Protein AF-A0A7V1SJI2-F1 (afdb_monomer_lite)

Foldseek 3Di:
DEAQDDQAPLLPDVNPVVVVVVVVVCVVVVHDYQDHNWQAKAAVQPGDDPGVDPDHAAADDAAEEDQDRVVLNVVRVCRNVPVNHHRMRGHRHPCPVVVCVVVVNDDQDDDDDPDPVSVVVVCVVRDDFDKAADDDSVPPDSVVVLRIATDGVQEDDPPDPDDDDDHGPDPDDDDDD

Sequence (177 aa):
MIIITAGFRETGHEGLLAEKKMVEVAGKHQMRILGPNCLGLIDTVVPVNASFAAGMPRRGKIAFMSQSGALCTSVLDFALAQDVGFSRFVSLGNKARALLEAYEIPIPASRLCKTTDEAVDFAEEAGYPVVIKIVSPDILHKTDIGGSIWTSKGCTNRWGLAHPGERCFGGLRDEAG

Secondary structure (DSSP, 8-state):
-B-----SGGG-HHHHHHHHHHHHHHHHTT---B-SS--EEEETTTTEEEES-SS-PEEEEEEEEES-HHHHHHHHH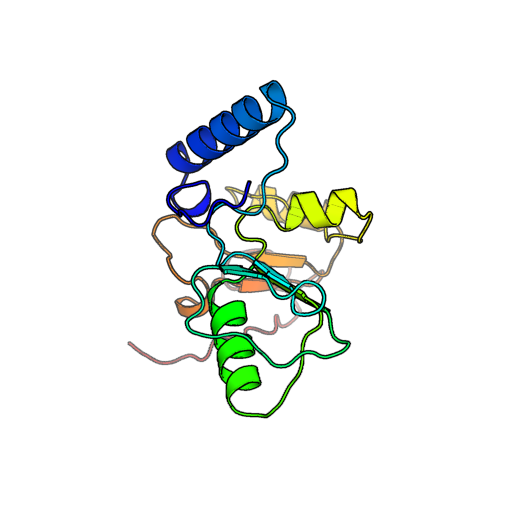HHHHTT-EEEEEEE-GGGHHHHHHHTT---------SSHHHHHHHHHHH-SSEEEE---TT-S-GGGGT-EEEE-TTEE-TT----TTEE----------

Structure (mmCIF, N/CA/C/O backbone):
data_AF-A0A7V1SJI2-F1
#
_entry.id   AF-A0A7V1SJI2-F1
#
loop_
_atom_site.group_PDB
_atom_site.id
_atom_site.type_symbol
_atom_site.label_atom_id
_atom_site.label_alt_id
_atom_site.label_comp_id
_atom_site.label_asym_id
_atom_site.label_entity_id
_atom_site.label_seq_id
_atom_site.pdbx_PDB_ins_code
_atom_site.Cartn_x
_atom_site.Cartn_y
_atom_site.Cartn_z
_atom_site.occupancy
_atom_site.B_iso_or_equiv
_atom_site.auth_seq_id
_atom_site.auth_comp_id
_atom_site.auth_asym_id
_atom_site.auth_atom_id
_atom_site.pdbx_PDB_model_num
ATOM 1 N N . MET A 1 1 ? 5.819 11.452 -6.831 1.00 86.12 1 MET A N 1
ATOM 2 C CA . MET A 1 1 ? 6.908 10.935 -5.982 1.00 86.12 1 MET A CA 1
ATOM 3 C C . MET A 1 1 ? 6.457 9.638 -5.334 1.00 86.12 1 MET A C 1
ATOM 5 O O . MET A 1 1 ? 5.357 9.608 -4.796 1.00 86.12 1 MET A O 1
ATOM 9 N N . ILE A 1 2 ? 7.262 8.581 -5.425 1.00 90.06 2 ILE A N 1
ATOM 10 C CA . ILE A 1 2 ? 7.011 7.298 -4.750 1.00 90.06 2 ILE A CA 1
ATOM 11 C C . ILE A 1 2 ? 7.914 7.256 -3.520 1.00 90.06 2 ILE A C 1
ATOM 13 O O . ILE A 1 2 ? 9.113 7.488 -3.642 1.00 90.06 2 ILE A O 1
ATOM 17 N N . ILE A 1 3 ? 7.338 7.004 -2.348 1.00 92.75 3 ILE A N 1
ATOM 18 C CA . ILE A 1 3 ? 8.056 6.961 -1.074 1.00 92.75 3 ILE A CA 1
ATOM 19 C C . ILE A 1 3 ? 7.962 5.532 -0.546 1.00 92.75 3 ILE A C 1
ATOM 21 O O . ILE A 1 3 ? 6.943 5.127 0.009 1.00 92.75 3 ILE A O 1
ATOM 25 N N . ILE A 1 4 ? 9.024 4.758 -0.767 1.00 91.88 4 ILE A N 1
ATOM 26 C CA . ILE A 1 4 ? 9.118 3.364 -0.306 1.00 91.88 4 ILE A CA 1
ATOM 27 C C . ILE A 1 4 ? 9.357 3.318 1.208 1.00 91.88 4 ILE A C 1
ATOM 29 O O . ILE A 1 4 ? 8.808 2.469 1.900 1.00 91.88 4 ILE A O 1
ATOM 33 N N . THR A 1 5 ? 10.129 4.277 1.719 1.00 92.56 5 THR A N 1
ATOM 34 C CA . THR A 1 5 ? 10.586 4.369 3.107 1.00 92.56 5 THR A CA 1
ATOM 35 C C . THR A 1 5 ? 9.449 4.237 4.127 1.00 92.56 5 THR A C 1
ATOM 37 O O . THR A 1 5 ? 8.424 4.914 4.014 1.00 92.56 5 THR A O 1
ATOM 40 N N . ALA A 1 6 ? 9.665 3.370 5.119 1.00 89.50 6 ALA A N 1
ATOM 41 C CA . ALA A 1 6 ? 8.879 3.253 6.349 1.00 89.50 6 ALA A CA 1
ATOM 42 C C . ALA A 1 6 ? 9.402 4.229 7.430 1.00 89.50 6 ALA A C 1
ATOM 44 O O . ALA A 1 6 ? 10.272 5.051 7.156 1.00 89.50 6 ALA A O 1
ATOM 45 N N . GLY A 1 7 ? 8.894 4.157 8.657 1.00 87.31 7 GLY A N 1
ATOM 46 C CA . GLY A 1 7 ? 9.209 5.083 9.748 1.00 87.31 7 GLY A CA 1
ATOM 47 C C . GLY A 1 7 ? 8.195 6.217 9.942 1.00 87.31 7 GLY A C 1
ATOM 48 O O . GLY A 1 7 ? 8.508 7.190 10.624 1.00 87.31 7 GLY A O 1
ATOM 49 N N . PHE A 1 8 ? 7.012 6.129 9.330 1.00 90.44 8 PHE A N 1
ATOM 50 C CA . PHE A 1 8 ? 5.982 7.172 9.371 1.00 90.44 8 PHE A CA 1
ATOM 51 C C . PHE A 1 8 ? 4.866 6.814 10.359 1.00 90.44 8 PHE A C 1
ATOM 53 O O . PHE A 1 8 ? 5.146 6.346 11.455 1.00 90.44 8 PHE A O 1
ATOM 60 N N . ARG A 1 9 ? 3.588 7.063 10.047 1.00 86.62 9 ARG A N 1
ATOM 61 C CA . ARG A 1 9 ? 2.472 6.864 10.991 1.00 86.62 9 ARG A CA 1
ATOM 62 C C . ARG A 1 9 ? 2.453 5.486 11.666 1.00 86.62 9 ARG A C 1
ATOM 64 O O . ARG A 1 9 ? 1.958 5.371 12.783 1.00 86.62 9 ARG A O 1
ATOM 71 N N . GLU A 1 10 ? 2.965 4.457 11.007 1.00 80.56 10 GLU A N 1
ATOM 72 C CA . GLU A 1 10 ? 3.086 3.099 11.533 1.00 80.56 10 GLU A CA 1
ATOM 73 C C . GLU A 1 10 ? 4.011 2.975 12.753 1.00 80.56 10 GLU A C 1
ATOM 75 O O . GLU A 1 10 ? 3.865 2.015 13.499 1.00 80.56 10 GLU A O 1
ATOM 80 N N . THR A 1 11 ? 4.916 3.931 12.995 1.00 85.56 11 THR A N 1
ATOM 81 C CA . THR A 1 11 ? 5.824 3.937 14.159 1.00 85.56 11 THR A CA 1
ATOM 82 C C . THR A 1 11 ? 5.316 4.775 15.333 1.00 85.56 11 THR A C 1
ATOM 84 O O . THR A 1 11 ? 5.996 4.899 16.348 1.00 85.56 11 THR A O 1
ATOM 87 N N . GLY A 1 12 ? 4.110 5.345 15.233 1.00 82.88 12 GLY A N 1
ATOM 88 C CA . GLY A 1 12 ? 3.468 6.086 16.318 1.00 82.88 12 GLY A CA 1
ATOM 89 C C . GLY A 1 12 ? 3.444 7.601 16.110 1.00 82.88 12 GLY A C 1
ATOM 90 O O . GLY A 1 12 ? 3.350 8.102 14.987 1.00 82.88 12 GLY A O 1
ATOM 91 N N . HIS A 1 13 ? 3.439 8.354 17.215 1.00 81.44 13 HIS A N 1
ATOM 92 C CA . HIS A 1 13 ? 3.127 9.787 17.190 1.00 81.44 13 HIS A CA 1
ATOM 93 C C . HIS A 1 13 ? 4.153 10.615 16.404 1.00 81.44 13 HIS A C 1
ATOM 95 O O . HIS A 1 13 ? 3.764 11.416 15.553 1.00 81.44 13 HIS A O 1
ATOM 101 N N . GLU A 1 14 ? 5.449 10.404 16.638 1.00 87.50 14 GLU A N 1
ATOM 102 C CA . GLU A 1 14 ? 6.510 11.128 15.926 1.00 87.50 14 GLU A CA 1
ATOM 103 C C . GLU A 1 14 ? 6.486 10.840 14.422 1.00 87.50 14 GLU A C 1
ATOM 105 O O . GLU A 1 14 ? 6.541 11.764 13.606 1.00 87.50 14 GLU A O 1
ATOM 110 N N . GLY A 1 15 ? 6.300 9.573 14.045 1.00 88.00 15 GLY A N 1
ATOM 111 C CA . GLY A 1 15 ? 6.176 9.166 12.650 1.00 88.00 15 GLY A CA 1
ATOM 112 C C . GLY A 1 15 ? 4.944 9.762 11.957 1.00 88.00 15 GLY A C 1
ATOM 113 O O . GLY A 1 15 ? 5.016 10.166 10.794 1.00 88.00 15 GLY A O 1
ATOM 114 N N . LEU A 1 16 ? 3.827 9.933 12.674 1.00 85.69 16 LEU A N 1
ATOM 115 C CA . LEU A 1 16 ? 2.657 10.659 12.167 1.00 85.69 16 LEU A CA 1
ATOM 116 C C . LEU A 1 16 ? 2.961 12.146 11.912 1.00 85.69 16 LEU A C 1
ATOM 118 O O . LEU A 1 16 ? 2.491 12.704 10.917 1.00 85.69 16 LEU A O 1
ATOM 122 N N . LEU A 1 17 ? 3.723 12.805 12.789 1.00 87.44 17 LEU A N 1
ATOM 123 C CA . LEU A 1 17 ? 4.134 14.201 12.592 1.00 87.44 17 LEU A CA 1
ATOM 124 C C . LEU A 1 17 ? 5.073 14.339 11.386 1.00 87.44 17 LEU A C 1
ATOM 126 O O . LEU A 1 17 ? 4.884 15.237 10.560 1.00 87.44 17 LEU A O 1
ATOM 130 N N . ALA A 1 18 ? 6.029 13.419 11.244 1.00 89.06 18 ALA A N 1
ATOM 131 C CA . ALA A 1 18 ? 6.910 13.346 10.082 1.00 89.06 18 ALA A CA 1
ATOM 132 C C . ALA A 1 18 ? 6.112 13.141 8.783 1.00 89.06 18 ALA A C 1
ATOM 134 O O . ALA A 1 18 ? 6.359 13.829 7.789 1.00 89.06 18 ALA A O 1
ATOM 135 N N . GLU A 1 19 ? 5.098 12.268 8.806 1.00 90.19 19 GLU A N 1
ATOM 136 C CA . GLU A 1 19 ? 4.206 12.036 7.667 1.00 90.19 19 GLU A CA 1
ATOM 137 C C . GLU A 1 19 ? 3.465 13.319 7.284 1.00 90.19 19 GLU A C 1
ATOM 139 O O . GLU A 1 19 ? 3.484 13.712 6.119 1.00 90.19 19 GLU A O 1
ATOM 144 N N . LYS A 1 20 ? 2.870 14.023 8.257 1.00 90.06 20 LYS A N 1
ATOM 145 C CA . LYS A 1 20 ? 2.174 15.299 8.019 1.00 90.06 20 LYS A CA 1
ATOM 146 C C . LYS A 1 20 ? 3.092 16.338 7.377 1.00 90.06 20 LYS A C 1
ATOM 148 O O . LYS A 1 20 ? 2.718 16.923 6.361 1.00 90.06 20 LYS A O 1
ATOM 153 N N . LYS A 1 21 ? 4.303 16.517 7.913 1.00 92.56 21 LYS A N 1
ATOM 154 C CA . LYS A 1 21 ? 5.302 17.453 7.372 1.00 92.56 21 LYS A CA 1
ATOM 155 C C . LYS A 1 21 ? 5.696 17.095 5.938 1.00 92.56 21 LYS A C 1
ATOM 157 O O . LYS A 1 21 ? 5.786 17.970 5.082 1.00 92.56 21 LYS A O 1
ATOM 162 N N . MET A 1 22 ? 5.892 15.812 5.649 1.00 92.25 22 MET A N 1
ATOM 163 C CA . MET A 1 22 ? 6.191 15.330 4.300 1.00 92.25 22 MET A CA 1
ATOM 164 C C . MET A 1 22 ? 5.052 15.632 3.316 1.00 92.25 22 MET A C 1
ATOM 166 O O . MET A 1 22 ? 5.312 16.081 2.199 1.00 92.25 22 MET A O 1
ATOM 170 N N . VAL A 1 23 ? 3.792 15.417 3.715 1.00 88.88 23 VAL A N 1
ATOM 171 C CA . VAL A 1 23 ? 2.635 15.766 2.874 1.00 88.88 23 VAL A CA 1
ATOM 172 C C . VAL A 1 23 ? 2.557 17.270 2.632 1.00 88.88 23 VAL A C 1
ATOM 174 O O . VAL A 1 23 ? 2.320 17.682 1.500 1.00 88.88 23 VAL A O 1
ATOM 177 N N . GLU A 1 24 ? 2.788 18.080 3.663 1.00 90.31 24 GLU A N 1
ATOM 178 C CA . GLU A 1 24 ? 2.795 19.540 3.557 1.00 90.31 24 GLU A CA 1
ATOM 179 C C . GLU A 1 24 ? 3.862 20.032 2.568 1.00 90.31 24 GLU A C 1
ATOM 181 O O . GLU A 1 24 ? 3.560 20.818 1.670 1.00 90.31 24 GLU A O 1
ATOM 186 N N . VAL A 1 25 ? 5.098 19.535 2.685 1.00 92.12 25 VAL A N 1
ATOM 187 C CA . VAL A 1 25 ? 6.201 19.886 1.776 1.00 92.12 25 VAL A CA 1
ATOM 188 C C . VAL A 1 25 ? 5.875 19.479 0.340 1.00 92.12 25 VAL A C 1
ATOM 190 O O . VAL A 1 25 ? 6.027 20.287 -0.573 1.00 92.12 25 VAL A O 1
ATOM 193 N N . ALA A 1 26 ? 5.368 18.264 0.123 1.00 89.31 26 ALA A N 1
ATOM 194 C CA . ALA A 1 26 ? 4.962 17.843 -1.215 1.00 89.31 26 ALA A CA 1
ATOM 195 C C . ALA A 1 26 ? 3.840 18.724 -1.784 1.00 89.31 26 ALA A C 1
ATOM 197 O O . ALA A 1 26 ? 3.892 19.081 -2.959 1.00 89.31 26 ALA A O 1
ATOM 198 N N . GLY A 1 27 ? 2.880 19.139 -0.951 1.00 85.69 27 GLY A N 1
ATOM 199 C CA . GLY A 1 27 ? 1.822 20.078 -1.325 1.00 85.69 27 GLY A CA 1
ATOM 200 C C . GLY A 1 27 ? 2.361 21.439 -1.773 1.00 85.69 27 GLY A C 1
ATOM 201 O O . GLY A 1 27 ? 1.966 21.923 -2.833 1.00 85.69 27 GLY A O 1
ATOM 202 N N . LYS A 1 28 ? 3.323 22.016 -1.035 1.00 92.25 28 LYS A N 1
ATOM 203 C CA . LYS A 1 28 ? 3.994 23.284 -1.398 1.00 92.25 28 LYS A CA 1
ATOM 204 C C . LYS A 1 28 ? 4.675 23.228 -2.768 1.00 92.25 28 LYS A C 1
ATOM 206 O O . LYS A 1 28 ? 4.731 24.237 -3.461 1.00 92.25 28 LYS A O 1
ATOM 211 N N . HIS A 1 29 ? 5.151 22.051 -3.167 1.00 92.88 29 HIS A N 1
ATOM 212 C CA . HIS A 1 29 ? 5.802 21.821 -4.459 1.00 92.88 29 HIS A CA 1
ATOM 213 C C . HIS A 1 29 ? 4.889 21.172 -5.509 1.00 92.88 29 HIS A C 1
ATOM 215 O O . HIS A 1 29 ? 5.382 20.696 -6.529 1.00 92.88 29 HIS A O 1
ATOM 221 N N . GLN A 1 30 ? 3.572 21.116 -5.272 1.00 88.25 30 GLN A N 1
ATOM 222 C CA . GLN A 1 30 ? 2.590 20.504 -6.181 1.00 88.25 30 GLN A CA 1
ATOM 223 C C . GLN A 1 30 ? 2.923 19.045 -6.562 1.00 88.25 30 GLN A C 1
ATOM 225 O O . GLN A 1 30 ? 2.549 18.547 -7.626 1.00 88.25 30 GLN A O 1
ATOM 230 N N . MET A 1 31 ? 3.615 18.326 -5.677 1.00 84.88 31 MET A N 1
ATOM 231 C CA . MET A 1 31 ? 3.991 16.933 -5.870 1.00 84.88 31 MET A CA 1
ATOM 232 C C . MET A 1 31 ? 2.916 15.998 -5.316 1.00 84.88 31 MET A C 1
ATOM 234 O O . MET A 1 31 ? 2.498 16.098 -4.163 1.00 84.88 31 MET A O 1
ATOM 238 N N . ARG A 1 32 ? 2.517 15.007 -6.117 1.00 8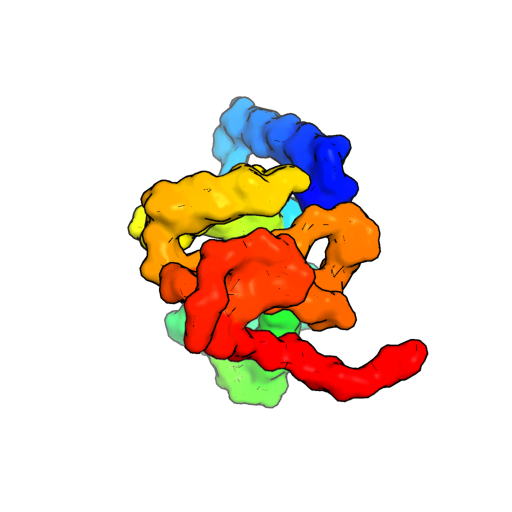3.31 32 ARG A N 1
ATOM 239 C CA . ARG A 1 32 ? 1.681 13.889 -5.650 1.00 83.31 32 ARG A CA 1
ATOM 240 C C . ARG A 1 32 ? 2.554 12.794 -5.041 1.00 83.31 32 ARG A C 1
ATOM 242 O O . ARG A 1 32 ? 3.632 12.505 -5.567 1.00 83.31 32 ARG A O 1
ATOM 249 N N . ILE A 1 33 ? 2.080 12.167 -3.967 1.00 85.94 33 ILE A N 1
ATOM 250 C CA . ILE A 1 33 ? 2.790 11.098 -3.249 1.00 85.94 33 ILE A CA 1
ATOM 251 C C . ILE A 1 33 ? 2.056 9.764 -3.432 1.00 85.94 33 ILE A C 1
ATOM 253 O O . ILE A 1 33 ? 0.853 9.700 -3.191 1.00 85.94 33 ILE A O 1
ATOM 257 N N . LEU A 1 34 ? 2.803 8.714 -3.777 1.00 87.44 34 LEU A N 1
ATOM 258 C CA . LEU A 1 34 ? 2.449 7.309 -3.549 1.00 87.44 34 LEU A CA 1
ATOM 259 C C . LEU A 1 34 ? 3.288 6.788 -2.368 1.00 87.44 34 LEU A C 1
ATOM 261 O O . LEU A 1 34 ? 4.490 7.048 -2.335 1.00 87.44 34 LEU A O 1
ATOM 265 N N . GLY A 1 35 ? 2.675 6.092 -1.407 1.00 89.31 35 GLY A N 1
ATOM 266 C CA . GLY A 1 35 ? 3.291 5.778 -0.109 1.00 89.31 35 GLY A CA 1
ATOM 267 C C . GLY A 1 35 ? 2.960 6.822 0.973 1.00 89.31 35 GLY A C 1
ATOM 268 O O . GLY A 1 35 ? 2.029 7.609 0.783 1.00 89.31 35 GLY A O 1
ATOM 269 N N . PRO A 1 36 ? 3.683 6.880 2.107 1.00 92.69 36 PRO A N 1
ATOM 270 C CA . PRO A 1 36 ? 4.925 6.167 2.424 1.00 92.69 36 PRO A CA 1
ATOM 271 C C . PRO A 1 36 ? 4.703 4.687 2.760 1.00 92.69 36 PRO A C 1
ATOM 273 O O . PRO A 1 36 ? 3.558 4.226 2.746 1.00 92.69 36 PRO A O 1
ATOM 276 N N . ASN A 1 37 ? 5.785 3.976 3.092 1.00 92.94 37 ASN A N 1
ATOM 277 C CA . ASN A 1 37 ? 5.767 2.572 3.504 1.00 92.94 37 ASN A CA 1
ATOM 278 C C . ASN A 1 37 ? 5.050 1.683 2.474 1.00 92.94 37 ASN A C 1
ATOM 280 O O . ASN A 1 37 ? 4.018 1.066 2.745 1.00 92.94 37 ASN A O 1
ATOM 284 N N . CYS A 1 38 ? 5.547 1.704 1.239 1.00 92.38 38 CYS A N 1
ATOM 285 C CA . CYS A 1 38 ? 4.954 0.973 0.125 1.00 92.38 38 CYS A CA 1
ATOM 286 C C . CYS A 1 38 ? 6.016 0.196 -0.650 1.00 92.38 38 CYS A C 1
ATOM 288 O O . CYS A 1 38 ? 7.192 0.540 -0.622 1.00 92.38 38 CYS A O 1
ATOM 290 N N . LEU A 1 39 ? 5.592 -0.825 -1.397 1.00 93.69 39 LEU A N 1
ATOM 291 C CA . LEU A 1 39 ? 6.482 -1.533 -2.321 1.00 93.69 39 LEU A CA 1
ATOM 292 C C . LEU A 1 39 ? 6.841 -0.667 -3.541 1.00 93.69 39 LEU A C 1
ATOM 294 O O . LEU A 1 39 ? 7.918 -0.824 -4.105 1.00 93.69 39 LEU A O 1
ATOM 298 N N . GLY A 1 40 ? 5.943 0.237 -3.948 1.00 92.06 40 GLY A N 1
ATOM 299 C CA . GLY A 1 40 ? 6.052 1.062 -5.151 1.00 92.06 40 GLY A CA 1
ATOM 300 C C . GLY A 1 40 ? 5.032 0.694 -6.230 1.00 92.06 40 GLY A C 1
ATOM 301 O O . GLY A 1 40 ? 3.932 0.221 -5.927 1.00 92.06 40 GLY A O 1
ATOM 302 N N . LEU A 1 41 ? 5.382 0.952 -7.491 1.00 93.31 41 LEU A N 1
ATOM 303 C CA . LEU A 1 41 ? 4.494 0.790 -8.645 1.00 93.31 41 LEU A CA 1
ATOM 304 C C . LEU A 1 41 ? 5.183 0.039 -9.787 1.00 93.31 41 LEU A C 1
ATOM 306 O O . LEU A 1 41 ? 6.329 0.322 -10.124 1.00 93.31 41 LEU A O 1
ATOM 310 N N . ILE A 1 42 ? 4.443 -0.865 -10.421 1.00 95.06 42 ILE A N 1
ATOM 311 C CA . ILE A 1 42 ? 4.809 -1.505 -11.683 1.00 95.06 42 ILE A CA 1
ATOM 312 C C . ILE A 1 42 ? 3.718 -1.203 -12.711 1.00 95.06 42 ILE A C 1
ATOM 314 O O . ILE A 1 42 ? 2.533 -1.414 -12.451 1.00 95.06 42 ILE A O 1
ATOM 318 N N . ASP A 1 43 ? 4.107 -0.725 -13.885 1.00 94.19 43 ASP A N 1
ATOM 319 C CA . ASP A 1 43 ? 3.242 -0.573 -15.054 1.00 94.19 43 ASP A CA 1
ATOM 320 C C . ASP A 1 43 ? 3.806 -1.464 -16.165 1.00 94.19 43 ASP A C 1
ATOM 322 O O . ASP A 1 43 ? 4.984 -1.382 -16.499 1.00 94.19 43 ASP A O 1
ATOM 326 N N . THR A 1 44 ? 2.996 -2.376 -16.698 1.00 95.00 44 THR A N 1
ATOM 327 C CA . THR A 1 44 ? 3.419 -3.286 -17.777 1.00 95.00 44 THR A CA 1
ATOM 328 C C . THR A 1 44 ? 2.958 -2.809 -19.153 1.00 95.00 44 THR A C 1
ATOM 330 O O . THR A 1 44 ? 3.374 -3.364 -20.171 1.00 95.00 44 THR A O 1
ATOM 333 N N . VAL A 1 45 ? 2.091 -1.791 -19.202 1.00 91.69 45 VAL A N 1
ATOM 334 C CA . VAL A 1 45 ? 1.661 -1.127 -20.437 1.00 91.69 45 VAL A CA 1
ATOM 335 C C . VAL A 1 45 ? 2.737 -0.147 -20.885 1.00 91.69 45 VAL A C 1
ATOM 337 O O . VAL A 1 45 ? 3.137 -0.170 -22.046 1.00 91.69 45 VAL A O 1
ATOM 340 N N . VAL A 1 46 ? 3.214 0.677 -19.952 1.00 90.19 46 VAL A N 1
ATOM 341 C CA . VAL A 1 46 ? 4.428 1.484 -20.086 1.00 90.19 46 VAL A CA 1
ATOM 342 C C . VAL A 1 46 ? 5.468 0.799 -19.209 1.00 90.19 46 VAL A C 1
ATOM 344 O O . VAL A 1 46 ? 5.419 1.017 -18.005 1.00 90.19 46 VAL A O 1
ATOM 347 N N . PRO A 1 47 ? 6.332 -0.072 -19.766 1.00 90.62 47 PRO A N 1
ATOM 348 C CA . PRO A 1 47 ? 7.054 -1.096 -19.018 1.00 90.62 47 PRO A CA 1
ATOM 349 C C . PRO A 1 47 ? 8.068 -0.497 -18.033 1.00 90.62 47 PRO A C 1
A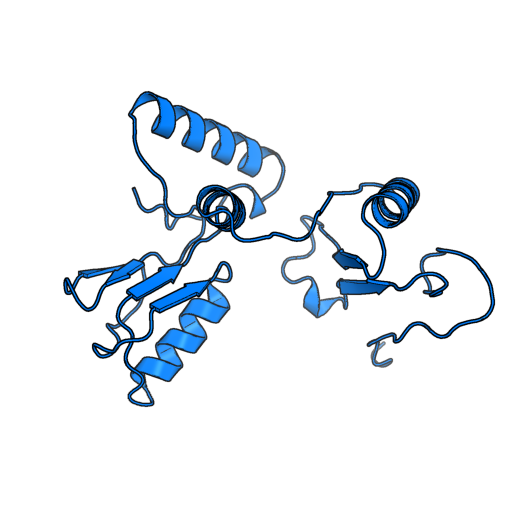TOM 351 O O . PRO A 1 47 ? 9.256 -0.373 -18.320 1.00 90.62 47 PRO A O 1
ATOM 354 N N . VAL A 1 48 ? 7.575 -0.115 -16.860 1.00 94.62 48 VAL A N 1
ATOM 355 C CA . VAL A 1 48 ? 8.299 0.571 -15.797 1.00 94.62 48 VAL A CA 1
ATOM 356 C C . VAL A 1 48 ? 8.075 -0.200 -14.513 1.00 94.62 48 VAL A C 1
ATOM 358 O O . VAL A 1 48 ? 6.943 -0.404 -14.077 1.00 94.62 48 VAL A O 1
ATOM 361 N N . ASN A 1 49 ? 9.175 -0.579 -13.874 1.00 94.31 49 ASN A N 1
ATOM 362 C CA . ASN A 1 49 ? 9.178 -1.097 -12.518 1.00 94.31 49 ASN A CA 1
ATOM 363 C C . ASN A 1 49 ? 9.831 -0.053 -11.602 1.00 94.31 49 ASN A C 1
ATOM 365 O O . ASN A 1 49 ? 11.051 0.052 -11.533 1.00 94.31 49 ASN A O 1
ATOM 369 N N . ALA A 1 50 ? 9.001 0.747 -10.935 1.00 93.25 50 ALA A N 1
ATOM 370 C CA . ALA A 1 50 ? 9.402 1.732 -9.936 1.00 93.25 50 ALA A CA 1
ATOM 371 C C . ALA A 1 50 ? 9.015 1.224 -8.538 1.00 93.25 50 ALA A C 1
ATOM 373 O O . ALA A 1 50 ? 8.264 1.865 -7.793 1.00 93.25 50 ALA A O 1
ATOM 374 N N . SER A 1 51 ? 9.471 0.014 -8.223 1.00 92.06 51 SER A N 1
ATOM 375 C CA . SER A 1 51 ? 9.183 -0.689 -6.978 1.00 92.06 51 SER A CA 1
ATOM 376 C C . SER A 1 51 ? 10.426 -1.407 -6.451 1.00 92.06 51 SER A C 1
ATOM 378 O O . SER A 1 51 ? 11.441 -1.486 -7.138 1.00 92.06 51 SER A O 1
ATOM 380 N N . PHE A 1 52 ? 10.339 -1.947 -5.237 1.00 89.19 52 PHE A N 1
ATOM 381 C CA . PHE A 1 52 ? 11.380 -2.802 -4.657 1.00 89.19 52 PHE A CA 1
ATOM 382 C C . PHE A 1 52 ? 11.234 -4.287 -5.047 1.00 89.19 52 PHE A C 1
ATOM 384 O O . PHE A 1 52 ? 11.861 -5.158 -4.450 1.00 89.19 52 PHE A O 1
ATOM 391 N N . ALA A 1 53 ? 10.374 -4.608 -6.017 1.00 88.00 53 ALA A N 1
ATOM 392 C CA . ALA A 1 53 ? 10.178 -5.977 -6.469 1.00 88.00 53 ALA A CA 1
ATOM 393 C C . ALA A 1 53 ? 11.374 -6.508 -7.269 1.00 88.00 53 ALA A C 1
ATOM 395 O O . ALA A 1 53 ? 11.930 -5.809 -8.115 1.00 88.00 53 ALA A O 1
ATOM 396 N N . ALA A 1 54 ? 11.688 -7.791 -7.080 1.00 82.62 54 ALA A N 1
ATOM 397 C CA . ALA A 1 54 ? 12.783 -8.471 -7.773 1.00 82.62 54 ALA A CA 1
ATOM 398 C C . ALA A 1 54 ? 12.521 -8.725 -9.271 1.00 82.62 54 ALA A C 1
ATOM 400 O O . ALA A 1 54 ? 13.443 -9.055 -10.013 1.00 82.62 54 ALA A O 1
ATOM 401 N N . GLY A 1 55 ? 11.273 -8.593 -9.726 1.00 88.56 55 GLY A N 1
ATOM 402 C CA . GLY A 1 55 ? 10.881 -8.935 -11.087 1.00 88.56 55 GLY A CA 1
ATOM 403 C C . GLY A 1 55 ? 9.698 -8.128 -11.596 1.00 88.56 55 GLY A C 1
ATOM 404 O O . GLY A 1 55 ? 9.080 -7.344 -10.874 1.00 88.56 55 GLY A O 1
ATOM 405 N N . MET A 1 56 ? 9.395 -8.335 -12.874 1.00 93.12 56 MET A N 1
ATOM 406 C CA . MET A 1 56 ? 8.283 -7.703 -13.569 1.00 93.12 56 MET A CA 1
ATOM 407 C C . MET A 1 56 ? 7.262 -8.777 -13.965 1.00 93.12 56 MET A C 1
ATOM 409 O O . MET A 1 56 ? 7.642 -9.730 -14.648 1.00 93.12 56 MET A O 1
ATOM 413 N N . PRO A 1 57 ? 5.986 -8.660 -13.553 1.00 92.75 57 PRO A N 1
ATOM 414 C CA . PRO A 1 57 ? 4.967 -9.620 -13.940 1.00 92.75 57 PRO A CA 1
ATOM 415 C C . PRO A 1 57 ? 4.678 -9.492 -15.435 1.00 92.75 57 PRO A C 1
ATOM 417 O O . PRO A 1 57 ? 4.966 -8.466 -16.064 1.00 92.75 57 PRO A O 1
ATOM 420 N N . ARG A 1 58 ? 4.061 -10.522 -16.017 1.00 94.00 58 ARG A N 1
ATOM 421 C CA . ARG A 1 58 ? 3.651 -10.457 -17.420 1.00 94.00 58 ARG A CA 1
ATOM 422 C C . ARG A 1 58 ? 2.656 -9.329 -17.646 1.00 94.00 58 ARG A C 1
ATOM 424 O O . ARG A 1 58 ? 1.848 -8.993 -16.779 1.00 94.00 58 ARG A O 1
ATOM 431 N N . ARG A 1 59 ? 2.674 -8.776 -18.857 1.00 95.62 59 ARG A N 1
ATOM 432 C CA . ARG A 1 59 ? 1.642 -7.837 -19.282 1.00 95.62 59 ARG A CA 1
ATOM 433 C C . ARG A 1 59 ? 0.302 -8.561 -19.358 1.00 95.62 59 ARG A C 1
ATOM 435 O O . ARG A 1 59 ? 0.159 -9.544 -20.077 1.00 95.62 59 ARG A O 1
ATOM 442 N N . GLY A 1 60 ? -0.685 -8.031 -18.653 1.00 93.56 60 GLY A N 1
ATOM 443 C CA . GLY A 1 60 ? -2.063 -8.501 -18.699 1.00 93.56 60 GLY A CA 1
ATOM 444 C C . GLY A 1 60 ? -3.053 -7.348 -18.729 1.00 93.56 60 GLY A C 1
ATOM 445 O O . GLY A 1 60 ? -2.698 -6.202 -19.004 1.00 93.56 60 GLY A O 1
ATOM 446 N N . LYS A 1 61 ? -4.320 -7.661 -18.458 1.00 93.00 61 LYS A N 1
ATOM 447 C CA . LYS A 1 61 ? -5.419 -6.680 -18.429 1.00 93.00 61 LYS A CA 1
ATOM 448 C C . LYS A 1 61 ? -5.850 -6.306 -17.006 1.00 93.00 61 LYS A C 1
ATOM 450 O O . LYS A 1 61 ? -6.622 -5.369 -16.841 1.00 93.00 61 LYS A O 1
ATOM 455 N N . ILE A 1 62 ? -5.341 -7.006 -15.992 1.00 92.88 62 ILE A N 1
ATOM 456 C CA . ILE A 1 62 ? -5.753 -6.851 -14.592 1.00 92.88 62 ILE A CA 1
ATOM 457 C C . ILE A 1 62 ? -4.933 -5.741 -13.933 1.00 92.88 62 ILE A C 1
ATOM 459 O O . ILE A 1 62 ? -3.709 -5.807 -13.938 1.00 92.88 62 ILE A O 1
ATOM 463 N N . ALA A 1 63 ? -5.580 -4.738 -13.343 1.00 92.50 63 ALA A N 1
ATOM 464 C CA . ALA A 1 63 ? -4.902 -3.789 -12.462 1.00 92.50 63 ALA A CA 1
ATOM 465 C C . ALA A 1 63 ? -5.051 -4.253 -11.009 1.00 92.50 63 ALA A C 1
ATOM 467 O O . ALA A 1 63 ? -6.158 -4.561 -10.570 1.00 92.50 63 ALA A O 1
ATOM 468 N N . PHE A 1 64 ? -3.948 -4.297 -10.269 1.00 92.62 64 PHE A N 1
ATOM 469 C CA . PHE A 1 64 ? -3.924 -4.666 -8.859 1.00 92.62 64 PHE A CA 1
ATOM 470 C C . PHE A 1 64 ? -3.447 -3.492 -8.010 1.00 92.62 64 PHE A C 1
ATOM 472 O O . PHE A 1 64 ? -2.471 -2.820 -8.347 1.00 92.62 64 PHE A O 1
ATOM 479 N N . MET A 1 65 ? -4.120 -3.265 -6.884 1.00 90.94 65 MET A N 1
ATOM 480 C CA . MET A 1 65 ? -3.713 -2.283 -5.887 1.00 90.94 65 MET A CA 1
ATOM 481 C C . MET A 1 65 ? -3.957 -2.809 -4.478 1.00 90.94 65 MET A C 1
ATOM 483 O O . MET A 1 65 ? -4.990 -3.419 -4.210 1.00 90.94 65 MET A O 1
ATOM 487 N N . SER A 1 66 ? -3.014 -2.573 -3.568 1.00 89.31 66 SER A N 1
ATOM 488 C CA . SER A 1 66 ? -3.138 -3.020 -2.178 1.00 89.31 66 SER A CA 1
ATOM 489 C C . SER A 1 66 ? -2.384 -2.107 -1.216 1.00 89.31 66 SER A C 1
ATOM 491 O O . SER A 1 66 ? -1.308 -1.592 -1.519 1.00 89.31 66 SER A O 1
ATOM 493 N N . GLN A 1 67 ? -2.956 -1.917 -0.025 1.00 89.31 67 GLN A N 1
ATOM 494 C CA . GLN A 1 67 ? -2.297 -1.235 1.091 1.00 89.31 67 GLN A CA 1
ATOM 495 C C . GLN A 1 67 ? -1.211 -2.110 1.732 1.00 89.31 67 GLN A C 1
ATOM 497 O O . GLN A 1 67 ? -0.182 -1.605 2.167 1.00 89.31 67 GLN A O 1
ATOM 502 N N . SER A 1 68 ? -1.444 -3.422 1.809 1.00 88.69 68 SER A N 1
ATOM 503 C CA . SER A 1 68 ? -0.544 -4.351 2.488 1.00 88.69 68 SER A CA 1
ATOM 504 C C . SER A 1 68 ? 0.653 -4.673 1.600 1.00 88.69 68 SER A C 1
ATOM 506 O O . SER A 1 68 ? 0.489 -5.275 0.536 1.00 88.69 68 SER A O 1
ATOM 508 N N . GLY A 1 69 ? 1.853 -4.298 2.052 1.00 87.50 69 GLY A N 1
ATOM 509 C CA . GLY A 1 69 ? 3.111 -4.634 1.383 1.00 87.50 69 GLY A CA 1
ATOM 510 C C . GLY A 1 69 ? 3.332 -6.144 1.277 1.00 87.50 69 GLY A C 1
ATOM 511 O O . GLY A 1 69 ? 3.624 -6.628 0.191 1.00 87.50 69 GLY A O 1
ATOM 512 N N . ALA A 1 70 ? 3.079 -6.897 2.352 1.00 87.25 70 ALA A N 1
ATOM 513 C CA . ALA A 1 70 ? 3.216 -8.357 2.355 1.00 87.25 70 ALA A CA 1
ATOM 514 C C . ALA A 1 70 ? 2.250 -9.044 1.373 1.00 87.25 70 ALA A C 1
ATOM 516 O O . ALA A 1 70 ? 2.625 -9.971 0.665 1.00 87.25 70 ALA A O 1
ATOM 517 N N . LEU A 1 71 ? 1.007 -8.555 1.264 1.00 89.75 71 LEU A N 1
ATOM 518 C CA . LEU A 1 71 ? 0.077 -9.075 0.257 1.00 89.75 71 LEU A CA 1
ATOM 519 C C . LEU A 1 71 ? 0.547 -8.728 -1.161 1.00 89.75 71 LEU A C 1
ATOM 521 O O . LEU A 1 71 ? 0.425 -9.551 -2.061 1.00 89.75 71 LEU A O 1
ATOM 525 N N . CYS A 1 72 ? 1.091 -7.522 -1.361 1.00 91.94 72 CYS A N 1
ATOM 526 C CA . CYS A 1 72 ? 1.676 -7.136 -2.643 1.00 91.94 72 CYS A CA 1
ATOM 527 C C . CYS A 1 72 ? 2.801 -8.096 -3.045 1.00 91.94 72 CYS A C 1
ATOM 529 O O . CYS A 1 72 ? 2.788 -8.596 -4.164 1.00 91.94 72 CYS A O 1
ATOM 531 N N . THR A 1 73 ? 3.743 -8.385 -2.147 1.00 91.12 73 THR A N 1
ATOM 532 C CA . THR A 1 73 ? 4.850 -9.301 -2.447 1.00 91.12 73 THR A CA 1
ATOM 533 C C . THR A 1 73 ? 4.338 -10.705 -2.747 1.00 91.12 73 THR A C 1
ATOM 535 O O . THR A 1 73 ? 4.661 -11.236 -3.799 1.00 91.12 73 THR A O 1
ATOM 538 N N . SER A 1 74 ? 3.437 -11.262 -1.929 1.00 92.50 74 SER A N 1
ATOM 539 C CA . SER A 1 74 ? 2.907 -12.614 -2.162 1.00 92.50 74 SER A CA 1
ATOM 540 C C . SER A 1 74 ? 2.129 -12.749 -3.474 1.00 92.50 74 SER A C 1
ATOM 542 O O . SER A 1 74 ? 2.285 -13.739 -4.183 1.00 92.50 74 SER A O 1
ATOM 544 N N . VAL A 1 75 ? 1.290 -11.764 -3.821 1.00 93.88 75 VAL A N 1
ATOM 545 C CA . VAL A 1 75 ? 0.552 -11.776 -5.097 1.00 93.88 75 VAL A CA 1
ATOM 546 C C . VAL A 1 75 ? 1.511 -11.633 -6.274 1.00 93.88 75 VAL A C 1
ATOM 548 O O . VAL A 1 75 ? 1.308 -12.266 -7.310 1.00 93.88 75 VAL A O 1
ATOM 551 N N . LEU A 1 76 ? 2.553 -10.817 -6.127 1.00 92.38 76 LEU A N 1
ATOM 552 C CA . LEU A 1 76 ? 3.544 -10.629 -7.173 1.00 92.38 76 LEU A CA 1
ATOM 553 C C . LEU A 1 76 ? 4.390 -11.889 -7.386 1.00 92.38 76 LEU A C 1
ATOM 555 O O . LEU A 1 76 ? 4.538 -12.314 -8.528 1.00 92.38 76 LEU A O 1
ATOM 559 N N . ASP A 1 77 ? 4.864 -12.523 -6.314 1.00 91.94 77 ASP A N 1
ATOM 560 C CA . ASP A 1 77 ? 5.604 -13.788 -6.367 1.00 91.94 77 ASP A CA 1
ATOM 561 C C . ASP A 1 77 ? 4.761 -14.886 -7.025 1.00 91.94 77 ASP A C 1
ATOM 563 O O . ASP A 1 77 ? 5.222 -15.585 -7.929 1.00 91.94 77 ASP A O 1
ATOM 567 N N . PHE A 1 78 ? 3.484 -14.985 -6.640 1.00 92.25 78 PHE A N 1
ATOM 568 C CA . PHE A 1 78 ? 2.534 -15.894 -7.275 1.00 92.25 78 PHE A CA 1
ATOM 569 C C . PHE A 1 78 ? 2.379 -15.605 -8.773 1.00 92.25 78 PHE A C 1
ATOM 571 O O . PHE A 1 78 ? 2.400 -16.527 -9.586 1.00 92.25 78 PHE A O 1
ATOM 578 N N . ALA A 1 79 ? 2.251 -14.337 -9.160 1.00 92.81 79 ALA A N 1
ATOM 579 C CA . ALA A 1 79 ? 2.081 -13.959 -10.557 1.00 92.81 79 ALA A CA 1
ATOM 580 C C . ALA A 1 79 ? 3.320 -14.241 -11.411 1.00 92.81 79 ALA A C 1
ATOM 582 O O . ALA A 1 79 ? 3.185 -14.659 -12.561 1.00 92.81 79 ALA A O 1
ATOM 583 N N . LEU A 1 80 ? 4.515 -14.075 -10.839 1.00 90.56 80 LEU A N 1
ATOM 584 C CA . LEU A 1 80 ? 5.774 -14.465 -11.472 1.00 90.56 80 LEU A CA 1
ATOM 585 C C . LEU A 1 80 ? 5.874 -15.989 -11.649 1.00 90.56 80 LEU A C 1
ATOM 587 O O . LEU A 1 80 ? 6.456 -16.444 -12.632 1.00 90.56 80 LEU A O 1
ATOM 591 N N . ALA A 1 81 ? 5.282 -16.772 -10.741 1.00 91.75 81 ALA A N 1
ATOM 592 C CA . ALA A 1 81 ? 5.305 -18.233 -10.791 1.00 91.75 81 ALA A CA 1
ATOM 593 C C . ALA A 1 81 ? 4.203 -18.865 -11.667 1.00 91.75 81 ALA A C 1
ATOM 595 O O . ALA A 1 81 ? 4.428 -19.937 -12.222 1.00 91.75 81 ALA A O 1
ATOM 596 N N . GLN A 1 82 ? 3.013 -18.259 -11.762 1.00 86.69 82 GLN A N 1
ATOM 597 C CA . GLN A 1 82 ? 1.797 -18.893 -12.317 1.00 86.69 82 GLN A CA 1
ATOM 598 C C . GLN A 1 82 ? 1.236 -18.211 -13.577 1.00 86.69 82 GLN A C 1
ATOM 600 O O . GLN A 1 82 ? 0.056 -18.338 -13.889 1.00 86.69 82 GLN A O 1
ATOM 605 N N . ASP A 1 83 ? 2.076 -17.485 -14.312 1.00 82.50 83 ASP A N 1
ATOM 606 C CA . ASP A 1 83 ? 1.729 -16.823 -15.580 1.00 82.50 83 ASP A CA 1
ATOM 607 C C . ASP A 1 83 ? 0.568 -15.812 -15.517 1.00 82.50 83 ASP A C 1
ATOM 609 O O . ASP A 1 83 ? -0.075 -15.503 -16.522 1.00 82.50 83 ASP A O 1
ATOM 613 N N . VAL A 1 84 ? 0.300 -15.246 -14.337 1.00 90.50 84 VAL A N 1
ATOM 614 C CA . VAL A 1 84 ? -0.736 -14.220 -14.175 1.00 90.50 84 VAL A CA 1
ATOM 615 C C . VAL A 1 84 ? -0.191 -12.862 -14.608 1.00 90.50 84 VAL A C 1
ATOM 617 O O . VAL A 1 84 ? 0.800 -12.360 -14.079 1.00 90.50 84 VAL A O 1
ATOM 620 N N . GLY A 1 85 ? -0.865 -12.245 -15.579 1.00 93.19 85 GLY A N 1
ATOM 621 C CA . GLY A 1 85 ? -0.485 -10.940 -16.106 1.00 93.19 85 GLY A CA 1
ATOM 622 C C . GLY A 1 85 ? -1.241 -9.777 -15.462 1.00 93.19 85 GLY A C 1
ATOM 623 O O . GLY A 1 85 ? -2.474 -9.778 -15.403 1.00 93.19 85 GLY A O 1
ATOM 624 N N . PHE A 1 86 ? -0.516 -8.720 -15.106 1.00 95.94 86 PHE A N 1
ATOM 625 C CA . PHE A 1 86 ? -1.086 -7.450 -14.651 1.00 95.94 86 PHE A CA 1
ATOM 626 C C . PHE A 1 86 ? -0.847 -6.352 -15.683 1.00 95.94 86 PHE A C 1
ATOM 628 O O . PHE A 1 86 ? 0.159 -6.379 -16.381 1.00 95.94 86 PHE A O 1
ATOM 635 N N . SER A 1 87 ? -1.760 -5.389 -15.805 1.00 95.44 87 SER A N 1
ATOM 636 C CA . SER A 1 87 ? -1.560 -4.130 -16.534 1.00 95.44 87 SER A CA 1
ATOM 637 C C . SER A 1 87 ? -0.839 -3.103 -15.658 1.00 95.44 87 SER A C 1
ATOM 639 O O . SER A 1 87 ? 0.055 -2.400 -16.123 1.00 95.44 87 SER A O 1
ATOM 641 N N . ARG A 1 88 ? -1.220 -3.033 -14.377 1.00 93.31 88 ARG A N 1
ATOM 642 C CA . ARG A 1 88 ? -0.634 -2.171 -13.344 1.00 93.31 88 ARG A CA 1
ATOM 643 C C . ARG A 1 88 ? -0.658 -2.878 -11.999 1.00 93.31 88 ARG A C 1
ATOM 645 O O . ARG A 1 88 ? -1.614 -3.587 -11.699 1.00 93.31 88 ARG A O 1
ATOM 652 N N . PHE A 1 89 ? 0.363 -2.649 -11.190 1.00 94.31 89 PHE A N 1
ATOM 653 C CA . PHE A 1 89 ? 0.507 -3.212 -9.858 1.00 94.31 89 PHE A CA 1
ATOM 654 C C . PHE A 1 89 ? 0.970 -2.111 -8.904 1.00 94.31 89 PHE A C 1
ATOM 656 O O . PHE A 1 89 ? 2.062 -1.571 -9.069 1.00 94.31 89 PHE A O 1
ATOM 663 N N . VAL A 1 90 ? 0.133 -1.727 -7.940 1.00 92.69 90 VAL A N 1
ATOM 664 C CA . VAL A 1 90 ? 0.359 -0.529 -7.120 1.00 92.69 90 VAL A CA 1
ATOM 665 C C . VAL A 1 90 ? 0.272 -0.858 -5.635 1.00 92.69 90 VAL A C 1
ATOM 667 O O . VAL A 1 90 ? -0.786 -1.210 -5.117 1.00 92.69 90 VAL A O 1
ATOM 670 N N . SER A 1 91 ? 1.376 -0.680 -4.917 1.00 92.62 91 SER A N 1
ATOM 671 C CA . SER A 1 91 ? 1.367 -0.707 -3.458 1.00 92.62 91 SER A CA 1
ATOM 672 C C . SER A 1 91 ? 1.105 0.696 -2.921 1.00 92.62 91 SER A C 1
ATOM 674 O O . SER A 1 91 ? 1.843 1.635 -3.213 1.00 92.62 91 SER A O 1
ATOM 676 N N . LEU A 1 92 ? 0.031 0.848 -2.151 1.00 90.50 92 LEU A N 1
ATOM 677 C CA . LEU A 1 92 ? -0.464 2.148 -1.696 1.00 90.50 92 LEU A CA 1
ATOM 678 C C . LEU A 1 92 ? 0.199 2.632 -0.400 1.00 90.50 92 LEU A C 1
ATOM 680 O O . LEU A 1 92 ? 0.253 3.840 -0.156 1.00 90.50 92 LEU A O 1
ATOM 684 N N . GLY A 1 93 ? 0.682 1.702 0.429 1.00 89.75 93 GLY A N 1
ATOM 685 C CA . GLY A 1 93 ? 1.226 2.000 1.753 1.00 89.75 93 GLY A CA 1
ATOM 686 C C . GLY A 1 93 ? 0.252 2.789 2.633 1.00 89.75 93 GLY A C 1
ATOM 687 O O . GLY A 1 93 ? -0.969 2.658 2.513 1.00 89.75 93 GLY A O 1
ATOM 688 N N . ASN A 1 94 ? 0.764 3.660 3.500 1.00 84.00 94 ASN A N 1
ATOM 689 C CA . ASN A 1 94 ? -0.050 4.372 4.496 1.00 84.00 94 ASN A CA 1
ATOM 690 C C . ASN A 1 94 ? -1.124 5.306 3.904 1.00 84.00 94 ASN A C 1
ATOM 692 O O . ASN A 1 94 ? -2.058 5.689 4.608 1.00 84.00 94 ASN A O 1
ATOM 696 N N . LYS A 1 95 ? -1.030 5.672 2.618 1.00 78.38 95 LYS A N 1
ATOM 697 C CA . LYS A 1 95 ? -1.958 6.606 1.954 1.00 78.38 95 LYS A CA 1
ATOM 698 C C . LYS A 1 95 ? -3.108 5.959 1.180 1.00 78.38 95 LYS A C 1
ATOM 700 O O . LYS A 1 95 ? -3.828 6.674 0.485 1.00 78.38 95 LYS A O 1
ATOM 705 N N . ALA A 1 96 ? -3.346 4.655 1.324 1.00 70.62 96 ALA A N 1
ATOM 706 C CA . ALA A 1 96 ? -4.443 3.981 0.619 1.00 70.62 96 ALA A CA 1
ATOM 707 C C . ALA A 1 96 ? -5.806 4.671 0.803 1.00 70.62 96 ALA A C 1
ATOM 709 O O . ALA A 1 96 ? -6.535 4.855 -0.167 1.00 70.62 96 ALA A O 1
ATOM 710 N N . ARG A 1 97 ? -6.120 5.123 2.026 1.00 71.88 97 ARG A N 1
ATOM 711 C CA . ARG A 1 97 ? -7.404 5.768 2.331 1.00 71.88 97 ARG A CA 1
ATOM 712 C C . ARG A 1 97 ? -7.628 7.059 1.538 1.00 71.88 97 ARG A C 1
ATOM 714 O O . ARG A 1 97 ? -8.664 7.199 0.906 1.00 71.88 97 ARG A O 1
ATOM 721 N N . ALA A 1 98 ? -6.643 7.955 1.518 1.00 71.69 98 ALA A N 1
ATOM 722 C CA . ALA A 1 98 ? -6.753 9.229 0.806 1.00 71.69 98 ALA A CA 1
ATOM 723 C C . ALA A 1 98 ? -6.925 9.038 -0.711 1.00 71.69 98 ALA A C 1
ATOM 725 O O . ALA A 1 98 ? -7.578 9.843 -1.368 1.00 71.69 98 ALA A O 1
ATOM 726 N N . LEU A 1 99 ? -6.350 7.967 -1.274 1.00 72.81 99 LEU A N 1
ATOM 727 C CA . LEU A 1 99 ? -6.563 7.627 -2.677 1.00 72.81 99 LEU A CA 1
ATOM 728 C C . LEU A 1 99 ? -8.003 7.160 -2.918 1.00 72.81 99 LEU A C 1
ATOM 730 O O . LEU A 1 99 ? -8.640 7.646 -3.839 1.00 72.81 99 LEU A O 1
ATOM 734 N N . LEU A 1 100 ? -8.525 6.255 -2.091 1.00 73.81 100 LEU A N 1
ATOM 735 C CA . LEU A 1 100 ? -9.906 5.779 -2.219 1.00 73.81 100 LEU A CA 1
ATOM 736 C C . LEU A 1 100 ? -10.918 6.934 -2.105 1.00 73.81 100 LEU A C 1
ATOM 738 O O . LEU A 1 100 ? -11.843 7.001 -2.908 1.00 73.81 100 LEU A O 1
ATOM 742 N N . GLU A 1 101 ? -10.688 7.880 -1.185 1.00 75.38 101 GLU A N 1
ATOM 743 C CA . GLU A 1 101 ? -11.513 9.091 -1.028 1.00 75.38 101 GLU A CA 1
ATOM 744 C C . GLU A 1 101 ? -11.471 9.972 -2.286 1.00 75.38 101 GLU A C 1
ATOM 746 O O . GLU A 1 101 ? -12.512 10.411 -2.763 1.00 75.38 101 GLU A O 1
ATOM 751 N N . ALA A 1 102 ? -10.289 10.180 -2.876 1.00 73.38 102 ALA A N 1
ATOM 752 C CA . ALA A 1 102 ? -10.135 10.988 -4.088 1.00 73.38 102 ALA A CA 1
ATOM 753 C C . ALA A 1 102 ? -10.803 10.381 -5.336 1.00 73.38 102 ALA A C 1
ATOM 755 O O . ALA A 1 102 ? -11.074 11.106 -6.290 1.00 73.38 102 ALA A O 1
ATOM 756 N N . TYR A 1 103 ? -11.031 9.065 -5.344 1.00 73.62 103 TYR A N 1
ATOM 757 C CA . TYR A 1 103 ? -11.727 8.345 -6.417 1.00 73.62 103 TYR A CA 1
ATOM 758 C C . TYR A 1 103 ? -13.189 8.045 -6.067 1.00 73.62 103 TYR A C 1
ATOM 760 O O . TYR A 1 103 ? -13.829 7.270 -6.773 1.00 73.62 103 TYR A O 1
ATOM 768 N N . GLU A 1 104 ? -13.699 8.625 -4.975 1.00 78.94 104 GLU A N 1
ATOM 769 C CA . GLU A 1 104 ? -15.088 8.475 -4.526 1.00 78.94 104 GLU A CA 1
ATOM 770 C C . GLU A 1 104 ? -15.487 7.008 -4.291 1.00 78.94 104 GLU A C 1
ATOM 772 O O . GLU A 1 104 ? -16.658 6.634 -4.357 1.00 78.94 104 GLU A O 1
ATOM 777 N N . ILE A 1 105 ? -14.502 6.153 -3.987 1.00 69.94 105 ILE A N 1
ATOM 778 C CA . ILE A 1 105 ? -14.747 4.757 -3.640 1.00 69.94 105 ILE A CA 1
ATOM 779 C C . ILE A 1 105 ? -15.258 4.734 -2.195 1.00 69.94 105 ILE A C 1
ATOM 781 O O . ILE A 1 105 ? -14.544 5.209 -1.307 1.00 69.94 105 ILE A O 1
ATOM 785 N N . PRO A 1 106 ? -16.450 4.172 -1.920 1.00 67.44 106 PRO A N 1
ATOM 786 C CA . PRO A 1 106 ? -17.001 4.131 -0.572 1.00 67.44 106 PRO A CA 1
ATOM 787 C C . PRO A 1 106 ? -16.046 3.446 0.409 1.00 67.44 106 PRO A C 1
ATOM 789 O O . PRO A 1 106 ? -15.613 2.312 0.194 1.00 67.44 106 PRO A O 1
ATOM 792 N N . ILE A 1 107 ? -15.738 4.131 1.510 1.00 74.50 107 ILE A N 1
ATOM 793 C CA . ILE A 1 107 ? -14.892 3.608 2.583 1.00 74.50 107 ILE A CA 1
ATOM 794 C C . ILE A 1 107 ? -15.737 3.508 3.845 1.00 74.50 107 ILE A C 1
ATOM 796 O O . ILE A 1 107 ? -16.356 4.506 4.223 1.00 74.50 107 ILE A O 1
ATOM 800 N N . PRO A 1 108 ? -15.730 2.361 4.545 1.00 77.19 108 PRO A N 1
ATOM 801 C CA . PRO A 1 108 ? -16.359 2.267 5.851 1.00 77.19 108 PRO A CA 1
ATOM 802 C C . PRO A 1 108 ? -15.850 3.370 6.787 1.00 77.19 108 PRO A C 1
ATOM 804 O O . PRO A 1 108 ? -14.643 3.665 6.842 1.00 77.19 108 PRO A O 1
ATOM 807 N N . ALA A 1 109 ? -16.776 3.986 7.522 1.00 79.62 109 ALA A N 1
ATOM 808 C CA . ALA A 1 109 ? -16.428 4.905 8.592 1.00 79.62 109 ALA A CA 1
ATOM 809 C C . ALA A 1 109 ? -15.511 4.183 9.592 1.00 79.62 109 ALA A C 1
ATOM 811 O O . ALA A 1 109 ? -15.700 3.006 9.901 1.00 79.62 109 ALA A O 1
ATOM 812 N N . SER A 1 110 ? -14.493 4.877 10.094 1.00 83.75 110 SER A N 1
ATOM 813 C CA . SER A 1 110 ? -13.555 4.310 11.067 1.00 83.75 110 SER A CA 1
ATOM 814 C C . SER A 1 110 ? -13.023 5.398 11.989 1.00 83.75 110 SER A C 1
ATOM 816 O O . SER A 1 110 ? -12.621 6.454 11.497 1.00 83.75 110 SER A O 1
ATOM 818 N N . ARG A 1 111 ? -12.940 5.118 13.292 1.00 82.31 111 ARG A N 1
ATOM 819 C CA . ARG A 1 111 ? -12.416 6.027 14.320 1.00 82.31 111 ARG A CA 1
ATOM 820 C C . ARG A 1 111 ? -11.372 5.307 15.177 1.00 82.31 111 ARG A C 1
ATOM 822 O O . ARG A 1 111 ? -11.555 4.143 15.526 1.00 82.31 111 ARG A O 1
ATOM 829 N N . LEU A 1 112 ? -10.268 5.989 15.499 1.00 83.38 112 LEU A N 1
ATOM 830 C CA . LEU A 1 112 ? -9.342 5.521 16.534 1.00 83.38 112 LEU A CA 1
ATOM 831 C C . LEU A 1 112 ? -9.940 5.892 17.890 1.00 83.38 112 LEU A C 1
ATOM 833 O O . LEU A 1 112 ? -10.163 7.073 18.139 1.00 83.38 112 LEU A O 1
ATOM 837 N N . CYS A 1 113 ? -10.174 4.890 18.729 1.00 81.44 113 CYS A N 1
ATOM 838 C CA . CYS A 1 113 ? -10.767 5.052 20.053 1.00 81.44 113 CYS A CA 1
ATOM 839 C C . CYS A 1 113 ? -9.723 4.670 21.105 1.00 81.44 113 CYS A C 1
ATOM 841 O O . CYS A 1 113 ? -8.995 3.691 20.923 1.00 81.44 113 CYS A O 1
ATOM 843 N N . LYS A 1 114 ? -9.612 5.461 22.171 1.00 82.44 114 LYS A N 1
ATOM 844 C CA . LYS A 1 114 ? -8.676 5.235 23.283 1.00 82.44 114 LYS A CA 1
ATOM 845 C C . LYS A 1 114 ? -9.328 4.522 24.459 1.00 82.44 114 LYS A C 1
ATOM 847 O O . LYS A 1 114 ? -8.622 3.944 25.280 1.00 82.44 114 LYS A O 1
ATOM 852 N N . THR A 1 115 ? -10.650 4.574 24.541 1.00 80.19 115 THR A N 1
ATOM 853 C CA . THR A 1 115 ? -11.439 3.922 25.582 1.00 80.19 115 THR A CA 1
ATOM 854 C C . THR A 1 115 ? -12.506 3.036 24.958 1.00 80.19 115 THR A C 1
ATOM 856 O O . THR A 1 115 ? -12.853 3.166 23.780 1.00 80.19 115 THR A O 1
ATOM 859 N N . THR A 1 116 ? -13.023 2.115 25.766 1.00 78.12 116 THR A N 1
ATOM 860 C CA . THR A 1 116 ? -14.153 1.266 25.396 1.00 78.12 116 THR A CA 1
ATOM 861 C C . THR A 1 116 ? -15.395 2.104 25.087 1.00 78.12 116 THR A C 1
ATOM 863 O O . THR A 1 116 ? -16.043 1.856 24.075 1.00 78.12 116 THR A O 1
ATOM 866 N N . ASP A 1 117 ? -15.669 3.139 25.885 1.00 80.25 117 ASP A N 1
ATOM 867 C CA . ASP A 1 117 ? -16.833 4.016 25.705 1.00 80.25 117 ASP A CA 1
ATOM 868 C C . ASP A 1 117 ? -16.783 4.768 24.365 1.00 80.25 117 ASP A C 1
ATOM 870 O O . ASP A 1 117 ? -17.752 4.748 23.612 1.00 80.25 117 ASP A O 1
ATOM 874 N N . GLU A 1 118 ? -15.620 5.316 23.986 1.00 83.50 118 GLU A N 1
ATOM 875 C CA . GLU A 1 118 ? -15.440 5.967 22.676 1.00 83.50 118 GLU A CA 1
ATOM 876 C C . GLU A 1 118 ? -15.718 5.008 21.504 1.00 83.50 118 GLU A C 1
ATOM 878 O O . GLU A 1 118 ? -16.221 5.423 20.455 1.00 83.50 118 GL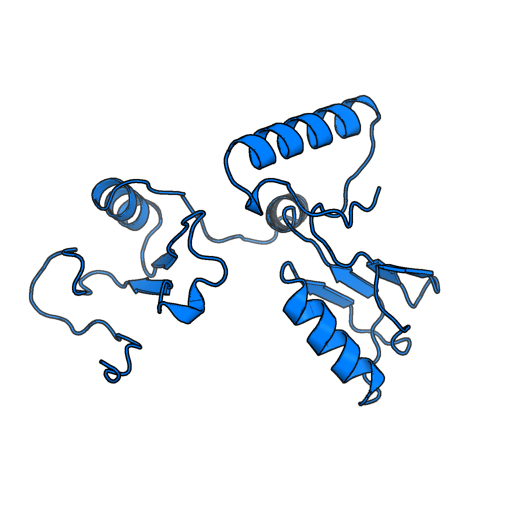U A O 1
ATOM 883 N N . ALA A 1 119 ? -15.378 3.723 21.665 1.00 81.38 119 ALA A N 1
ATOM 884 C CA . ALA A 1 119 ? -15.622 2.705 20.650 1.00 81.38 119 ALA A CA 1
ATOM 885 C C . ALA A 1 119 ? -17.111 2.344 20.537 1.00 81.38 119 ALA A C 1
ATOM 887 O O . ALA A 1 119 ? -17.587 2.120 19.423 1.00 81.38 119 ALA A O 1
ATOM 888 N N . VAL A 1 120 ? -17.838 2.318 21.660 1.00 84.44 120 VAL A N 1
ATOM 889 C CA . VAL A 1 120 ? -19.296 2.106 21.691 1.00 84.44 120 VAL A CA 1
ATOM 890 C C . VAL A 1 120 ? -20.023 3.272 21.045 1.00 84.44 120 VAL A C 1
ATOM 892 O O . VAL A 1 120 ? -20.824 3.050 20.139 1.00 84.44 120 VAL A O 1
ATOM 895 N N . ASP A 1 121 ? -19.693 4.502 21.441 1.00 87.44 121 ASP A N 1
ATOM 896 C CA . ASP A 1 121 ? -20.302 5.713 20.887 1.00 87.44 121 ASP A CA 1
ATOM 897 C C . ASP A 1 121 ? -20.143 5.756 19.364 1.00 87.44 121 ASP A C 1
ATOM 899 O O . ASP A 1 121 ? -21.089 6.029 18.624 1.00 87.44 121 ASP A O 1
ATOM 903 N N . PHE A 1 122 ? -18.948 5.413 18.871 1.00 86.31 122 PHE A N 1
ATOM 904 C CA . PHE A 1 122 ? -18.703 5.321 17.438 1.00 86.31 122 PHE A CA 1
ATOM 905 C C . PHE A 1 122 ? -19.487 4.190 16.761 1.00 86.31 122 PHE A C 1
ATOM 907 O O . PHE A 1 122 ? -19.941 4.370 15.635 1.00 86.31 122 PHE A O 1
ATOM 914 N N . ALA A 1 123 ? -19.644 3.030 17.402 1.00 84.50 123 ALA A N 1
ATOM 915 C CA . ALA A 1 123 ? -20.398 1.914 16.835 1.00 84.50 123 ALA A CA 1
ATOM 916 C C . ALA A 1 123 ? -21.897 2.233 16.696 1.00 84.50 123 ALA A C 1
ATOM 918 O O . ALA A 1 123 ? -22.502 1.894 15.677 1.00 84.50 123 ALA A O 1
ATOM 919 N N . GLU A 1 124 ? -22.480 2.928 17.679 1.00 87.50 124 GLU A N 1
ATOM 920 C CA . GLU A 1 124 ? -23.864 3.409 17.607 1.00 87.50 124 GLU A CA 1
ATOM 921 C C . GLU A 1 124 ? -24.043 4.486 16.525 1.00 87.50 124 GLU A C 1
ATOM 923 O O . GLU A 1 124 ? -25.036 4.460 15.798 1.00 87.50 124 GLU A O 1
ATOM 928 N N . GLU A 1 125 ? -23.069 5.391 16.365 1.00 88.19 125 GLU A N 1
ATOM 929 C CA . GLU A 1 125 ? -23.067 6.424 15.317 1.00 88.19 125 GLU A CA 1
ATOM 930 C C . GLU A 1 125 ? -22.899 5.830 13.907 1.00 88.19 125 GLU A C 1
ATOM 932 O O . GLU A 1 125 ? -23.628 6.186 12.981 1.00 88.19 125 GLU A O 1
ATOM 937 N N . ALA A 1 126 ? -21.929 4.929 13.728 1.00 84.06 126 ALA A N 1
ATOM 938 C CA . ALA A 1 126 ? -21.570 4.357 12.431 1.00 84.06 126 ALA A CA 1
ATOM 939 C C . ALA A 1 126 ? -22.548 3.271 11.955 1.00 84.06 126 ALA A C 1
ATOM 941 O O . ALA A 1 126 ? -22.622 2.996 10.755 1.00 84.06 126 ALA A O 1
ATOM 942 N N . GLY A 1 127 ? -23.288 2.661 12.884 1.00 82.62 127 GLY A N 1
ATOM 943 C CA . GLY A 1 127 ? -24.163 1.527 12.627 1.00 82.62 127 GLY A CA 1
ATOM 944 C C . GLY A 1 127 ? -23.414 0.191 12.569 1.00 82.62 127 GLY A C 1
ATOM 945 O O . GLY A 1 127 ? -22.257 0.097 12.164 1.00 82.62 127 GLY A O 1
ATOM 946 N N . TYR A 1 128 ? -24.103 -0.876 12.972 1.00 78.75 128 TYR A N 1
ATOM 947 C CA . TYR A 1 128 ? -23.569 -2.240 12.989 1.00 78.75 128 TYR A CA 1
ATOM 948 C C . TYR A 1 128 ? -23.778 -2.957 11.644 1.00 78.75 128 TYR A C 1
ATOM 950 O O . TYR A 1 128 ? -24.762 -2.680 10.954 1.00 78.75 128 TYR A O 1
ATOM 958 N N . PRO A 1 129 ? -22.928 -3.947 11.299 1.00 79.56 129 PRO A N 1
ATOM 959 C CA . PRO A 1 129 ? -21.820 -4.489 12.096 1.00 79.56 129 PRO A CA 1
ATOM 960 C C . PRO A 1 129 ? -20.543 -3.640 12.028 1.00 79.56 129 PRO A C 1
ATOM 962 O O . PRO A 1 129 ? -20.205 -3.104 10.974 1.00 79.56 129 PRO A O 1
ATOM 965 N N . VAL A 1 130 ? -19.791 -3.586 13.135 1.00 77.62 130 VAL A N 1
ATOM 966 C CA . VAL A 1 130 ? -18.484 -2.909 13.184 1.00 77.62 130 VAL A CA 1
ATOM 967 C C . VAL A 1 130 ? -17.354 -3.877 13.520 1.00 77.62 130 VAL A C 1
ATOM 969 O O . VAL A 1 130 ? -17.523 -4.845 14.267 1.00 77.62 130 VAL A O 1
ATOM 972 N N . VAL A 1 131 ? -16.174 -3.596 12.963 1.00 79.94 131 VAL A N 1
ATOM 973 C CA . VAL A 1 131 ? -14.939 -4.339 13.235 1.00 79.94 131 VAL A CA 1
ATOM 974 C C . VAL A 1 131 ? -14.021 -3.478 14.081 1.00 79.94 131 VAL A C 1
ATOM 976 O O . VAL A 1 131 ? -13.538 -2.442 13.624 1.00 79.94 131 VAL A O 1
ATOM 979 N N . ILE A 1 132 ? -13.721 -3.945 15.286 1.00 78.31 132 ILE A N 1
ATOM 980 C CA . ILE A 1 132 ? -12.770 -3.305 16.188 1.00 78.31 132 ILE A CA 1
ATOM 981 C C . ILE A 1 132 ? -11.410 -3.959 15.978 1.00 78.31 132 ILE A C 1
ATOM 983 O O . ILE A 1 132 ? -11.286 -5.184 15.961 1.00 78.31 132 ILE A O 1
ATOM 987 N N . LYS A 1 133 ? -10.379 -3.139 15.783 1.00 75.75 133 LYS A N 1
ATOM 988 C CA . LYS A 1 133 ? -8.997 -3.592 15.608 1.00 75.75 133 LYS A CA 1
ATOM 989 C C . LYS A 1 133 ? -8.138 -2.934 16.674 1.00 75.75 133 LYS A C 1
ATOM 991 O O . LYS A 1 133 ? -8.157 -1.712 16.787 1.00 75.75 133 LYS A O 1
ATOM 996 N N . ILE A 1 134 ? -7.382 -3.737 17.416 1.00 75.81 134 ILE A N 1
ATOM 997 C CA . ILE A 1 134 ? -6.409 -3.233 18.384 1.00 75.81 134 ILE A CA 1
ATOM 998 C C . ILE A 1 134 ? -5.309 -2.497 17.617 1.00 75.81 134 ILE A C 1
ATOM 1000 O O . ILE A 1 134 ? -4.802 -2.986 16.603 1.00 75.81 134 ILE A O 1
ATOM 1004 N N . VAL A 1 135 ? -4.962 -1.311 18.110 1.00 68.06 135 VAL A N 1
ATOM 1005 C CA . VAL A 1 135 ? -3.860 -0.490 17.614 1.00 68.06 135 VAL A CA 1
ATOM 1006 C C . VAL A 1 135 ? -2.974 -0.175 18.812 1.00 68.06 135 VAL A C 1
ATOM 1008 O O . VAL A 1 135 ? -3.363 0.603 19.676 1.00 68.06 135 VAL A O 1
ATOM 1011 N N . SER A 1 136 ? -1.802 -0.803 18.872 1.00 68.06 136 SER A N 1
ATOM 1012 C CA . SER A 1 136 ? -0.791 -0.559 19.903 1.00 68.06 136 SER A CA 1
ATOM 1013 C C . SER A 1 136 ? 0.586 -0.487 19.249 1.00 68.06 136 SER A C 1
ATOM 1015 O O . SER A 1 136 ? 0.851 -1.307 18.367 1.00 68.06 136 SER A O 1
ATOM 1017 N N . PRO A 1 137 ? 1.463 0.440 19.671 1.00 61.03 137 PRO A N 1
ATOM 1018 C CA . PRO A 1 137 ? 2.849 0.476 19.208 1.00 61.03 137 PRO A CA 1
ATOM 1019 C C . PRO A 1 137 ? 3.630 -0.805 19.551 1.00 61.03 137 PRO A C 1
ATOM 1021 O O . PRO A 1 137 ? 4.562 -1.145 18.831 1.00 61.03 137 PRO A O 1
ATOM 1024 N N . ASP A 1 138 ? 3.212 -1.551 20.580 1.00 63.88 138 ASP A N 1
ATOM 1025 C CA . ASP A 1 138 ? 3.872 -2.793 21.011 1.00 63.88 138 ASP A CA 1
ATOM 1026 C C . ASP A 1 138 ? 3.388 -4.040 20.244 1.00 63.88 138 ASP A C 1
ATOM 1028 O O . ASP A 1 138 ? 3.909 -5.138 20.433 1.00 63.88 138 ASP A O 1
ATOM 1032 N N . ILE A 1 139 ? 2.377 -3.900 19.376 1.00 61.31 139 ILE A N 1
ATOM 1033 C CA . ILE A 1 139 ? 1.778 -5.011 18.624 1.00 61.31 139 ILE A CA 1
ATOM 1034 C C . ILE A 1 139 ? 2.112 -4.848 17.135 1.00 61.31 139 ILE A C 1
ATOM 1036 O O . ILE A 1 139 ? 1.412 -4.157 16.395 1.00 61.31 139 ILE A O 1
ATOM 1040 N N . LEU A 1 140 ? 3.173 -5.531 16.689 1.00 53.16 140 LEU A N 1
ATOM 1041 C CA . LEU A 1 140 ? 3.643 -5.527 15.293 1.00 53.16 140 LEU A CA 1
ATOM 1042 C C . LEU A 1 140 ? 2.619 -6.142 14.323 1.00 53.16 140 LEU A C 1
ATOM 1044 O O . LEU A 1 140 ? 2.306 -5.562 13.281 1.00 53.16 140 LEU A O 1
ATOM 1048 N N . HIS A 1 141 ? 2.046 -7.293 14.684 1.00 58.53 141 HIS A N 1
ATOM 1049 C CA . HIS A 1 141 ? 0.997 -7.961 13.918 1.00 58.53 141 HIS A CA 1
ATOM 1050 C C . HIS A 1 141 ? -0.208 -8.256 14.814 1.00 58.53 141 HIS A C 1
ATOM 1052 O O . HIS A 1 141 ? -0.223 -9.191 15.603 1.00 58.53 141 HIS A O 1
ATOM 1058 N N . LYS A 1 142 ? -1.281 -7.472 14.656 1.00 57.72 142 LYS A N 1
ATOM 1059 C CA . LYS A 1 142 ? -2.530 -7.637 15.428 1.00 57.72 142 LYS A CA 1
ATOM 1060 C C . LYS A 1 142 ? -3.171 -9.023 15.308 1.00 57.72 142 LYS A C 1
ATOM 1062 O O . LYS A 1 142 ? -3.971 -9.390 16.160 1.00 57.72 142 LYS A O 1
ATOM 1067 N N . THR A 1 143 ? -2.885 -9.758 14.236 1.00 58.94 143 THR A N 1
ATOM 1068 C CA . THR A 1 143 ? -3.419 -11.108 14.020 1.00 58.94 143 THR A CA 1
ATOM 1069 C C . THR A 1 143 ? -2.825 -12.102 15.014 1.00 58.94 143 THR A C 1
ATOM 1071 O O . THR A 1 143 ? -3.535 -13.008 15.437 1.00 58.94 143 THR A O 1
ATOM 1074 N N . ASP A 1 144 ? -1.585 -11.874 15.451 1.00 59.34 144 ASP A N 1
ATOM 1075 C CA . ASP A 1 144 ? -0.843 -12.757 16.360 1.00 59.34 144 ASP A CA 1
ATOM 1076 C C . ASP A 1 144 ? -1.470 -12.802 17.759 1.00 59.34 144 ASP A C 1
ATOM 1078 O O . ASP A 1 144 ? -1.282 -13.759 18.498 1.00 59.34 144 ASP A O 1
ATOM 1082 N N . ILE A 1 145 ? -2.265 -11.785 18.105 1.00 63.44 145 ILE A N 1
ATOM 1083 C CA . ILE A 1 145 ? -2.948 -11.672 19.398 1.00 63.44 145 ILE A CA 1
ATOM 1084 C C . ILE A 1 145 ? -4.478 -11.753 19.286 1.00 63.44 145 ILE A C 1
ATOM 1086 O O . ILE A 1 145 ? -5.188 -11.383 20.219 1.00 63.44 145 ILE A O 1
ATOM 1090 N N . GLY A 1 146 ? -5.021 -12.128 18.122 1.00 57.12 146 GLY A N 1
ATOM 1091 C CA . GLY A 1 146 ? -6.473 -12.090 17.896 1.00 57.12 146 GLY A CA 1
ATOM 1092 C C . GLY A 1 146 ? -7.072 -10.677 17.989 1.00 57.12 146 GLY A C 1
ATOM 1093 O O . GLY A 1 146 ? -8.246 -10.505 18.304 1.00 57.12 146 GLY A O 1
ATOM 1094 N N . GLY A 1 147 ? -6.281 -9.638 17.707 1.00 60.53 147 GLY A N 1
ATOM 1095 C CA . GLY A 1 147 ? -6.611 -8.224 17.904 1.00 60.53 147 GLY A CA 1
ATOM 1096 C C . GLY A 1 147 ? -7.591 -7.643 16.882 1.00 60.53 147 GLY A C 1
ATOM 1097 O O . GLY A 1 147 ? -7.496 -6.466 16.535 1.00 60.53 147 GLY A O 1
ATOM 1098 N N . SER A 1 148 ? -8.487 -8.459 16.328 1.00 49.72 148 SER A N 1
ATOM 1099 C CA . SER A 1 148 ? -9.588 -8.033 15.461 1.00 49.72 148 SER A CA 1
ATOM 1100 C C . SER A 1 148 ? -10.871 -8.729 15.898 1.00 49.72 148 SER A C 1
ATOM 1102 O O . SER A 1 148 ? -10.969 -9.950 15.832 1.00 49.72 148 SER A O 1
ATOM 1104 N N . ILE A 1 149 ? -11.856 -7.944 16.319 1.00 64.56 149 ILE A N 1
ATOM 1105 C CA . ILE A 1 149 ? -13.133 -8.425 16.839 1.00 64.56 149 ILE A CA 1
ATOM 1106 C C . ILE A 1 149 ? -14.247 -7.884 15.948 1.00 64.56 149 ILE A C 1
ATOM 1108 O O . ILE A 1 149 ? -14.312 -6.686 15.675 1.00 64.56 149 ILE A O 1
ATOM 1112 N N . TRP A 1 150 ? -15.130 -8.771 15.501 1.00 45.53 150 TRP A N 1
ATO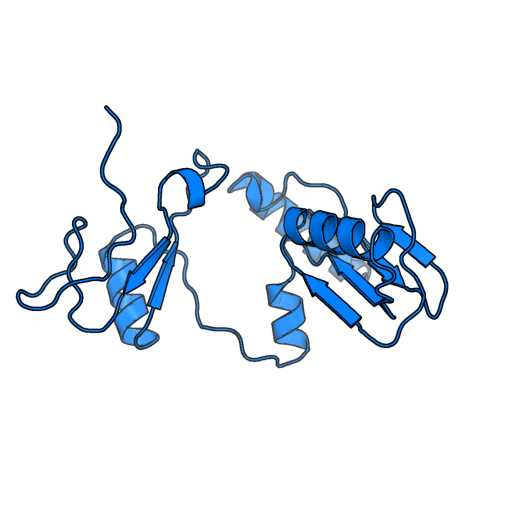M 1113 C CA . TRP A 1 150 ? -16.390 -8.400 14.866 1.00 45.53 150 TRP A CA 1
ATOM 1114 C C . TRP A 1 150 ? -17.471 -8.231 15.925 1.00 45.53 150 TRP A C 1
ATOM 1116 O O . TRP A 1 150 ? -17.603 -9.070 16.814 1.00 45.53 150 TRP A O 1
ATOM 1126 N N . THR A 1 151 ? -18.252 -7.162 15.814 1.00 61.69 151 THR A N 1
ATOM 1127 C CA . THR A 1 151 ? -19.368 -6.897 16.722 1.00 61.69 151 THR A CA 1
ATOM 1128 C C . THR A 1 151 ? -20.641 -6.638 15.923 1.00 61.69 151 THR A C 1
ATOM 1130 O O . THR A 1 151 ? -20.644 -5.909 14.926 1.00 61.69 151 THR A O 1
ATOM 1133 N N . SER A 1 152 ? -21.726 -7.274 16.349 1.00 54.78 152 SER A N 1
ATOM 1134 C CA . SER A 1 152 ? -23.093 -6.983 15.924 1.00 54.78 152 SER A CA 1
ATOM 1135 C C . SER A 1 152 ? -23.853 -6.351 17.085 1.00 54.78 152 SER A C 1
ATOM 1137 O O . SER A 1 152 ? -23.448 -6.475 18.244 1.00 54.78 152 SER A O 1
ATOM 1139 N N . LYS A 1 153 ? -24.971 -5.686 16.787 1.00 50.22 153 LYS A N 1
ATOM 1140 C CA . LYS A 1 153 ? -25.853 -5.138 17.820 1.00 50.22 153 LYS A CA 1
ATOM 1141 C C . LYS A 1 153 ? -26.281 -6.282 18.758 1.00 50.22 153 LYS A C 1
ATOM 1143 O O . LYS A 1 153 ? -26.782 -7.287 18.265 1.00 50.22 153 LYS A O 1
ATOM 1148 N N . GLY A 1 154 ? -26.013 -6.163 20.063 1.00 46.50 154 GLY A N 1
ATOM 1149 C CA . GLY A 1 154 ? -26.306 -7.203 21.070 1.00 46.50 154 GLY A CA 1
ATOM 1150 C C . GLY A 1 154 ? -25.216 -8.266 21.318 1.00 46.50 154 GLY A C 1
ATOM 1151 O O . GLY A 1 154 ? -25.418 -9.161 22.132 1.00 46.50 154 GLY A O 1
ATOM 1152 N N . CYS A 1 155 ? -24.056 -8.185 20.658 1.00 42.62 155 CYS A N 1
ATOM 1153 C CA . CYS A 1 155 ? -22.983 -9.183 20.750 1.00 42.62 155 CYS A CA 1
ATOM 1154 C C . CYS A 1 155 ? -22.078 -8.976 21.987 1.00 42.62 155 CYS A C 1
ATOM 1156 O O . CYS A 1 155 ? -21.397 -7.956 22.087 1.00 42.62 155 CYS A O 1
ATOM 1158 N N . THR A 1 156 ? -21.996 -9.971 22.885 1.00 49.28 156 THR A N 1
ATOM 1159 C CA . THR A 1 156 ? -21.144 -9.940 24.096 1.00 49.28 156 THR A CA 1
ATOM 1160 C C . THR A 1 156 ? -19.750 -10.554 23.887 1.00 49.28 156 THR A C 1
ATOM 1162 O O . THR A 1 156 ? -19.649 -11.721 23.501 1.00 49.28 156 THR A O 1
ATOM 1165 N N . ASN A 1 157 ? -18.664 -9.850 24.234 1.00 49.28 157 ASN A N 1
ATOM 1166 C CA . ASN A 1 157 ? -17.320 -10.442 24.360 1.00 49.28 157 ASN A CA 1
ATOM 1167 C C . ASN A 1 157 ? -16.709 -10.204 25.759 1.00 49.28 157 ASN A C 1
ATOM 1169 O O . ASN A 1 157 ? -17.255 -9.463 26.575 1.00 49.28 157 ASN A O 1
ATOM 1173 N N . ARG A 1 158 ? -15.556 -10.837 26.035 1.00 39.09 158 ARG A N 1
ATOM 1174 C CA . ARG A 1 158 ? -14.833 -10.795 27.327 1.00 39.09 158 ARG A CA 1
ATOM 1175 C C . ARG A 1 158 ? -14.419 -9.373 27.777 1.00 39.09 158 ARG A C 1
ATOM 1177 O O . ARG A 1 158 ? -14.016 -9.210 28.921 1.00 39.09 158 ARG A O 1
ATOM 1184 N N . TRP A 1 159 ? -14.548 -8.354 26.922 1.00 40.56 159 TRP A N 1
ATOM 1185 C CA . TRP A 1 159 ? -14.111 -6.974 27.172 1.00 40.56 159 TRP A CA 1
ATOM 1186 C C . TRP A 1 159 ? -15.228 -6.026 27.648 1.00 40.56 159 TRP A C 1
ATOM 1188 O O . TRP A 1 159 ? -15.024 -4.817 27.685 1.00 40.56 159 TRP A O 1
ATOM 1198 N N . GLY A 1 160 ? -16.387 -6.558 28.058 1.00 42.25 160 GLY A N 1
ATOM 1199 C CA . GLY A 1 160 ? -17.356 -5.806 28.870 1.00 42.25 160 GLY A CA 1
ATOM 1200 C C . GLY A 1 160 ? -18.327 -4.895 28.110 1.00 42.25 160 GLY A C 1
ATOM 1201 O O . GLY A 1 160 ? -18.914 -4.005 28.715 1.00 42.25 160 GLY A O 1
ATOM 1202 N N . LEU A 1 161 ? -18.544 -5.124 26.815 1.00 45.25 161 LEU A N 1
ATOM 1203 C CA . LEU A 1 161 ? -19.589 -4.447 26.038 1.00 45.25 161 LEU A CA 1
ATOM 1204 C C . LEU A 1 161 ? -20.935 -5.195 26.235 1.00 45.25 161 LEU A C 1
ATOM 1206 O O . LEU A 1 161 ? -21.096 -6.300 25.720 1.00 45.25 161 LEU A O 1
ATOM 1210 N N . ALA A 1 162 ? -21.850 -4.670 27.068 1.00 45.16 162 ALA A N 1
ATOM 1211 C CA . ALA A 1 162 ? -23.063 -5.354 27.588 1.00 45.16 162 ALA A CA 1
ATOM 1212 C C . ALA A 1 162 ? -24.288 -5.278 26.633 1.00 45.16 162 ALA A C 1
ATOM 1214 O O . ALA A 1 162 ? -24.452 -4.279 25.943 1.00 45.16 162 ALA A O 1
ATOM 1215 N N . HIS A 1 163 ? -25.148 -6.306 26.472 1.00 33.41 163 HIS A N 1
ATOM 1216 C CA . HIS A 1 163 ? -26.181 -6.859 27.387 1.00 33.41 163 HIS A CA 1
ATOM 1217 C C . HIS A 1 163 ? -26.377 -8.399 27.214 1.00 33.41 163 HIS A C 1
ATOM 1219 O O . HIS A 1 163 ? -25.973 -8.950 26.195 1.00 33.41 163 HIS A O 1
ATOM 1225 N N . PRO A 1 164 ? -26.995 -9.124 28.177 1.00 32.59 164 PRO A N 1
ATOM 1226 C CA . PRO A 1 164 ? -27.003 -10.594 28.217 1.00 32.59 164 PRO A CA 1
ATOM 1227 C C . PRO A 1 164 ? -27.942 -11.235 27.180 1.00 32.59 164 PRO A C 1
ATOM 1229 O O . PRO A 1 164 ? -29.146 -10.995 27.219 1.00 32.59 164 PRO A O 1
ATOM 1232 N N . GLY A 1 165 ? -27.420 -12.118 26.315 1.00 36.44 165 GLY A N 1
ATOM 1233 C CA . GLY A 1 165 ? -28.276 -13.032 25.544 1.00 36.44 165 GLY A CA 1
ATOM 1234 C C . GLY A 1 165 ? -27.709 -13.663 24.270 1.00 36.44 165 GLY A C 1
ATOM 1235 O O . GLY A 1 165 ? -28.187 -14.732 23.898 1.00 36.44 165 GLY A O 1
ATOM 1236 N N . GLU A 1 166 ? -26.699 -13.086 23.607 1.00 36.59 166 GLU A N 1
ATOM 1237 C CA . GLU A 1 166 ? -26.295 -13.562 22.271 1.00 36.59 166 GL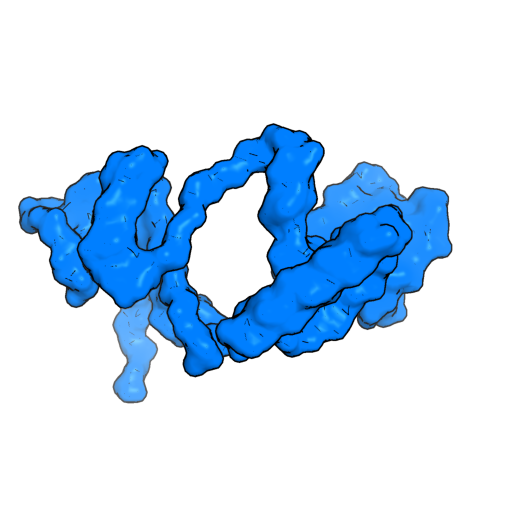U A CA 1
ATOM 1238 C C . GLU A 1 166 ? -24.788 -13.805 22.109 1.00 36.59 166 GLU A C 1
ATOM 1240 O O . GLU A 1 166 ? -23.933 -12.999 22.480 1.00 36.59 166 GLU A O 1
ATOM 1245 N N . ARG A 1 167 ? -24.466 -14.974 21.537 1.00 35.00 167 ARG A N 1
ATOM 1246 C CA . ARG A 1 167 ? -23.101 -15.457 21.299 1.00 35.00 167 ARG A CA 1
ATOM 1247 C C . ARG A 1 167 ? -22.392 -14.566 20.281 1.00 35.00 167 ARG A C 1
ATOM 1249 O O . ARG A 1 167 ? -22.717 -14.616 19.096 1.00 35.00 167 ARG A O 1
ATOM 1256 N N . CYS A 1 168 ? -21.352 -13.853 20.709 1.00 40.47 168 CYS A N 1
ATOM 1257 C CA . CYS A 1 168 ? -20.339 -13.399 19.766 1.00 40.47 168 CYS A CA 1
ATOM 1258 C C . CYS A 1 168 ? -19.599 -14.588 19.167 1.00 40.47 168 CYS A C 1
ATOM 1260 O O . CYS A 1 168 ? -19.110 -15.458 19.888 1.00 40.47 168 CYS A O 1
ATOM 1262 N N . PHE A 1 169 ? -19.470 -14.596 17.841 1.00 36.94 169 PHE A N 1
ATOM 1263 C CA . PHE A 1 169 ? -18.560 -15.495 17.143 1.00 36.94 169 PHE A CA 1
ATOM 1264 C C . PHE A 1 169 ? -17.116 -15.066 17.436 1.00 36.94 169 PHE A C 1
ATOM 1266 O O . PHE A 1 169 ? -16.504 -14.288 16.707 1.00 36.94 169 PHE A O 1
ATOM 1273 N N . GLY A 1 170 ? -16.592 -15.549 18.562 1.00 38.00 170 GLY A N 1
ATOM 1274 C CA . GLY A 1 170 ? -15.184 -15.472 18.909 1.00 38.00 170 GLY A CA 1
ATOM 1275 C C . GLY A 1 170 ? -14.394 -16.486 18.092 1.00 38.00 170 GLY A C 1
ATOM 1276 O O . GLY A 1 170 ? -14.491 -17.687 18.319 1.00 38.00 170 GLY A O 1
ATOM 1277 N N . GLY A 1 171 ? -13.580 -16.001 17.158 1.00 31.67 171 GLY A N 1
ATOM 1278 C CA . GLY A 1 171 ? -12.423 -16.745 16.674 1.00 31.67 171 GLY A CA 1
ATOM 1279 C C . GLY A 1 171 ? -11.300 -16.655 17.704 1.00 31.67 171 GLY A C 1
ATOM 1280 O O . GLY A 1 171 ? -10.338 -15.929 17.492 1.00 31.67 171 GLY A O 1
ATOM 1281 N N . LEU A 1 172 ? -11.449 -17.353 18.828 1.00 35.72 172 LEU A N 1
ATOM 1282 C CA . LEU A 1 172 ? -10.368 -17.648 19.765 1.00 35.72 172 LEU A CA 1
ATOM 1283 C C . LEU A 1 172 ? -10.305 -19.171 19.857 1.00 35.72 172 LEU A C 1
ATOM 1285 O O . LEU A 1 172 ? -11.205 -19.800 20.407 1.00 35.72 172 LEU A O 1
ATOM 1289 N N . ARG A 1 173 ? -9.278 -19.768 19.245 1.00 29.55 173 ARG A N 1
ATOM 1290 C CA . ARG A 1 173 ? -8.849 -21.101 19.659 1.00 29.55 173 ARG A CA 1
ATOM 1291 C C . ARG A 1 173 ? -8.202 -20.910 21.024 1.00 29.55 173 ARG A C 1
ATOM 1293 O O . ARG A 1 173 ? -7.196 -20.213 21.123 1.00 29.55 173 ARG A O 1
ATOM 1300 N N . ASP A 1 174 ? -8.835 -21.470 22.045 1.00 34.06 174 ASP A N 1
ATOM 1301 C CA . ASP A 1 174 ? -8.155 -21.790 23.291 1.00 34.06 174 ASP A CA 1
ATOM 1302 C C . ASP A 1 174 ? -6.956 -22.710 22.981 1.00 34.06 174 ASP A C 1
ATOM 1304 O O . ASP A 1 174 ? -6.979 -23.439 21.988 1.00 34.06 174 ASP A O 1
ATOM 1308 N N . GLU A 1 175 ? -5.954 -22.667 23.862 1.00 28.34 175 GLU A N 1
ATOM 1309 C CA . GLU A 1 175 ? -4.687 -23.427 23.886 1.00 28.34 175 GLU A CA 1
ATOM 1310 C C . GLU A 1 175 ? -3.441 -22.688 23.365 1.00 28.34 175 GLU A C 1
ATOM 1312 O O . GLU A 1 175 ? -3.078 -22.756 22.194 1.00 28.34 175 GLU A O 1
ATOM 1317 N N . ALA A 1 176 ? -2.712 -22.039 24.277 1.00 24.12 176 ALA A N 1
ATOM 1318 C CA . ALA A 1 176 ? -1.519 -22.629 24.899 1.00 24.12 176 ALA A CA 1
ATOM 1319 C C . ALA A 1 176 ? -1.044 -21.740 26.070 1.00 24.12 176 ALA A C 1
ATOM 1321 O O . ALA A 1 176 ? -1.224 -20.525 26.029 1.00 24.12 176 ALA A O 1
ATOM 1322 N N . GLY A 1 177 ? -0.534 -22.399 27.116 1.00 31.75 177 GLY A N 1
ATOM 1323 C CA . GLY A 1 177 ? -0.145 -21.862 28.431 1.00 31.75 177 GLY A CA 1
ATOM 1324 C C . GLY A 1 177 ? 0.916 -20.771 28.453 1.00 31.75 177 GLY A C 1
ATOM 1325 O O . GLY A 1 177 ? 1.702 -20.672 27.487 1.00 31.75 177 GLY A O 1
#

Radius of gyration: 19.7 Å; chains: 1; bounding box: 41×47×49 Å

pLDDT: mean 77.24, std 19.02, range [24.12, 95.94]